Protein AF-B6A8F8-F1 (afdb_monomer)

Foldseek 3Di:
DADEDPDVVVVVVLCPD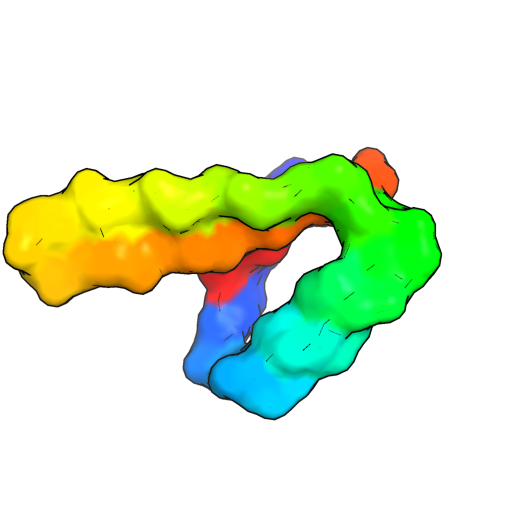PQFDDWDWDDDPVDIDTWTDGPPYIYD

Secondary structure (DSSP, 8-state):
-EE----HHHHHHHHTSTT--EEEEEE-SS-EEEEEE-SS-EE-

Structure (mmCIF, N/CA/C/O backbone):
data_AF-B6A8F8-F1
#
_entry.id   AF-B6A8F8-F1
#
loop_
_atom_site.group_PDB
_atom_site.id
_atom_site.type_symbol
_atom_site.label_atom_id
_atom_site.label_alt_id
_atom_site.label_comp_id
_atom_site.label_asym_id
_atom_site.label_entity_id
_atom_site.label_seq_id
_atom_site.pdbx_PDB_ins_code
_atom_site.Cartn_x
_atom_site.Cartn_y
_atom_site.Cartn_z
_atom_site.occupancy
_atom_site.B_iso_or_equiv
_atom_site.auth_seq_id
_atom_site.auth_comp_id
_atom_site.auth_asym_id
_atom_site.auth_atom_id
_atom_site.pdbx_PDB_model_num
ATOM 1 N N . MET A 1 1 ? -5.149 13.284 0.089 1.00 81.56 1 MET A N 1
ATOM 2 C CA . MET A 1 1 ? -3.776 13.416 -0.444 1.00 81.56 1 MET A CA 1
ATOM 3 C C . MET A 1 1 ? -3.123 12.041 -0.510 1.00 81.56 1 MET A C 1
ATOM 5 O O . MET A 1 1 ? -3.226 11.311 0.474 1.00 81.56 1 MET A O 1
ATOM 9 N N . PRO A 1 2 ? -2.545 11.645 -1.652 1.00 89.00 2 PRO A N 1
ATOM 10 C CA . PRO A 1 2 ? -1.791 10.400 -1.773 1.00 89.00 2 PRO A CA 1
ATOM 11 C C . PRO A 1 2 ? -0.445 10.505 -1.042 1.00 89.00 2 PRO A C 1
ATOM 13 O O . PRO A 1 2 ? 0.107 11.597 -0.931 1.00 89.00 2 PRO A O 1
ATOM 16 N N . ARG A 1 3 ? 0.073 9.381 -0.547 1.00 94.06 3 ARG A N 1
ATOM 17 C CA . ARG A 1 3 ? 1.436 9.260 -0.014 1.00 94.06 3 ARG A CA 1
ATOM 18 C C . ARG A 1 3 ? 2.138 8.106 -0.717 1.00 94.06 3 ARG A C 1
ATOM 20 O O . ARG A 1 3 ? 1.523 7.068 -0.919 1.00 94.06 3 ARG A O 1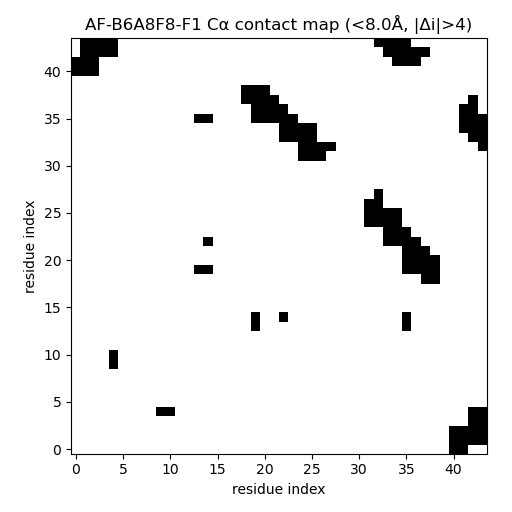
ATOM 27 N N . GLU A 1 4 ? 3.397 8.285 -1.070 1.00 94.69 4 GLU A N 1
ATOM 28 C CA . GLU A 1 4 ? 4.221 7.224 -1.652 1.00 94.69 4 GLU A CA 1
ATOM 29 C C . GLU A 1 4 ? 4.938 6.445 -0.545 1.00 94.69 4 GLU A C 1
ATOM 31 O O . GLU A 1 4 ? 5.343 7.029 0.467 1.00 94.69 4 GLU A O 1
ATOM 36 N N . ILE A 1 5 ? 5.070 5.131 -0.723 1.00 93.88 5 ILE A N 1
ATOM 37 C CA . ILE A 1 5 ? 5.907 4.273 0.115 1.00 93.88 5 ILE A CA 1
ATOM 38 C C . ILE A 1 5 ? 7.090 3.797 -0.727 1.00 93.88 5 ILE A C 1
ATOM 40 O O . ILE A 1 5 ? 6.903 3.160 -1.757 1.00 93.88 5 ILE A O 1
ATOM 44 N N . LYS A 1 6 ? 8.313 4.075 -0.266 1.00 94.50 6 LYS A N 1
ATOM 45 C CA . LYS A 1 6 ? 9.540 3.660 -0.967 1.00 94.50 6 LYS A CA 1
ATOM 46 C C . LYS A 1 6 ? 10.006 2.258 -0.573 1.00 94.50 6 LYS A C 1
ATOM 48 O O . LYS A 1 6 ? 10.516 1.527 -1.413 1.00 94.50 6 LYS A O 1
ATOM 53 N N . ASP A 1 7 ? 9.788 1.872 0.684 1.00 95.69 7 ASP A N 1
ATOM 54 C CA . ASP A 1 7 ? 10.249 0.594 1.227 1.00 95.69 7 ASP A CA 1
ATOM 55 C C . ASP A 1 7 ? 9.139 -0.454 1.311 1.00 95.69 7 ASP A C 1
ATOM 57 O O . ASP A 1 7 ? 8.068 -0.233 1.884 1.00 95.69 7 ASP A O 1
ATOM 61 N N . ILE A 1 8 ? 9.438 -1.670 0.851 1.00 93.81 8 ILE A N 1
ATOM 62 C CA . ILE A 1 8 ? 8.475 -2.779 0.870 1.00 93.81 8 ILE A CA 1
ATOM 63 C C . ILE A 1 8 ? 8.076 -3.210 2.291 1.00 93.81 8 ILE A C 1
ATOM 65 O O . ILE A 1 8 ? 6.951 -3.654 2.518 1.00 93.81 8 ILE A O 1
ATOM 69 N N . LYS A 1 9 ? 8.964 -3.038 3.279 1.00 95.81 9 LYS A N 1
ATOM 70 C CA . LYS A 1 9 ? 8.661 -3.354 4.686 1.00 95.81 9 LYS A CA 1
ATOM 71 C C . LYS A 1 9 ? 7.544 -2.463 5.233 1.00 95.81 9 LYS A C 1
ATOM 73 O O . LYS A 1 9 ? 6.613 -2.957 5.865 1.00 95.81 9 LYS A O 1
ATOM 78 N N . ASP A 1 10 ? 7.610 -1.165 4.947 1.00 94.31 10 ASP A N 1
ATOM 79 C CA . ASP A 1 10 ? 6.592 -0.194 5.357 1.00 94.31 10 ASP A CA 1
ATOM 80 C C . ASP A 1 10 ? 5.263 -0.438 4.619 1.00 94.31 10 ASP A C 1
ATOM 82 O O . ASP A 1 10 ? 4.184 -0.352 5.212 1.00 94.31 10 ASP A O 1
ATOM 86 N N . PHE A 1 11 ? 5.327 -0.869 3.353 1.00 94.44 11 PHE A N 1
ATOM 87 C CA . PHE A 1 11 ? 4.148 -1.316 2.610 1.00 94.44 11 PHE A CA 1
ATOM 88 C C . PHE A 1 11 ? 3.444 -2.489 3.305 1.00 94.44 11 PHE A C 1
ATOM 90 O O . PHE A 1 11 ? 2.238 -2.416 3.549 1.00 94.44 11 PHE A O 1
ATOM 97 N N . LEU A 1 12 ? 4.180 -3.541 3.679 1.00 94.38 12 LEU A N 1
ATOM 98 C CA . LEU A 1 12 ? 3.610 -4.716 4.347 1.00 94.38 12 LEU A CA 1
ATOM 99 C C . LEU A 1 12 ? 2.997 -4.366 5.709 1.00 94.38 12 LEU A C 1
ATOM 101 O O . LEU A 1 12 ? 1.917 -4.857 6.042 1.00 94.38 12 LEU A O 1
ATOM 105 N N . LEU A 1 13 ? 3.640 -3.481 6.476 1.00 94.56 13 LEU A N 1
ATOM 106 C CA . LEU A 1 13 ? 3.092 -2.997 7.743 1.00 94.56 13 LEU A CA 1
ATOM 107 C C . LEU A 1 13 ? 1.785 -2.227 7.532 1.00 94.56 13 LEU A C 1
ATOM 109 O O . LEU A 1 13 ? 0.810 -2.474 8.240 1.00 94.56 13 LEU A O 1
ATOM 113 N N . LYS A 1 14 ? 1.725 -1.336 6.536 1.00 92.81 14 LYS A N 1
ATOM 114 C CA . LYS A 1 14 ? 0.518 -0.550 6.242 1.00 92.81 14 LYS A CA 1
ATOM 115 C C . LYS A 1 14 ? -0.616 -1.383 5.657 1.00 92.81 14 LYS A C 1
ATOM 117 O O . LYS A 1 14 ? -1.766 -1.150 6.019 1.00 92.81 14 LYS A O 1
ATOM 122 N N . ALA A 1 15 ? -0.305 -2.365 4.815 1.00 93.44 15 ALA A N 1
ATOM 123 C CA . ALA A 1 15 ? -1.290 -3.271 4.232 1.00 93.44 15 ALA A CA 1
ATOM 124 C C . ALA A 1 15 ? -1.986 -4.148 5.289 1.00 93.44 15 ALA A C 1
ATOM 126 O O . ALA A 1 15 ? -3.148 -4.500 5.111 1.00 93.44 15 ALA A O 1
ATOM 127 N N . ARG A 1 16 ? -1.306 -4.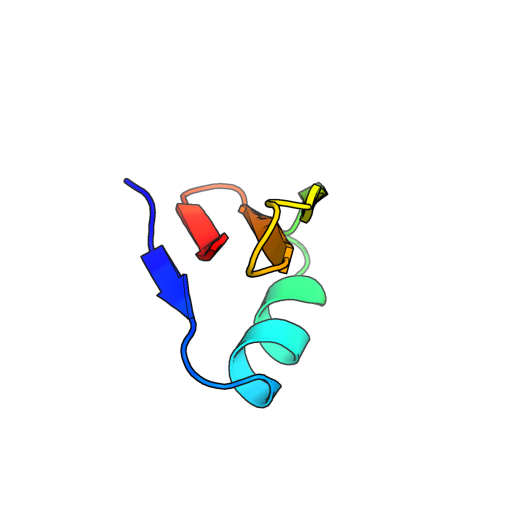465 6.402 1.00 94.50 16 ARG A N 1
ATOM 128 C CA . ARG A 1 16 ? -1.867 -5.255 7.514 1.00 94.50 16 ARG A CA 1
ATOM 129 C C . ARG A 1 16 ? -2.636 -4.431 8.550 1.00 94.50 16 ARG A C 1
ATOM 131 O O . ARG A 1 16 ? -3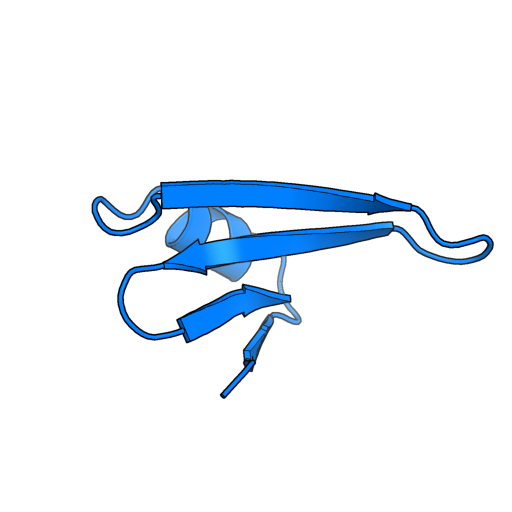.213 -5.012 9.468 1.00 94.50 16 ARG A O 1
ATOM 138 N N . ARG A 1 17 ? -2.642 -3.097 8.462 1.00 94.50 17 ARG A N 1
ATOM 139 C CA . ARG A 1 17 ? -3.359 -2.265 9.439 1.00 94.50 17 ARG A CA 1
ATOM 140 C C . ARG A 1 17 ? -4.869 -2.491 9.347 1.00 94.50 17 ARG A C 1
ATOM 142 O O . ARG A 1 17 ? -5.423 -2.599 8.260 1.00 94.50 17 ARG A O 1
ATOM 149 N N . LYS A 1 18 ? -5.552 -2.432 10.494 1.00 95.19 18 LYS A N 1
ATOM 150 C CA . LYS A 1 18 ? -7.019 -2.572 10.602 1.00 95.19 18 LYS A CA 1
ATOM 151 C C . LYS A 1 18 ? -7.804 -1.555 9.759 1.00 95.19 18 LYS A C 1
ATOM 153 O O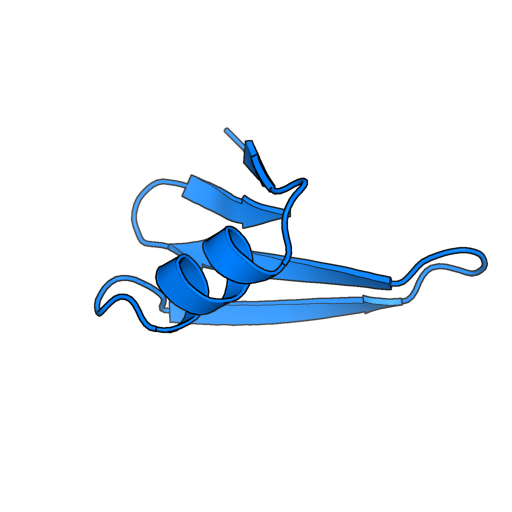 . LYS A 1 18 ? -8.946 -1.804 9.396 1.00 95.19 18 LYS A O 1
ATOM 158 N N . ASP A 1 19 ? -7.218 -0.395 9.470 1.00 93.25 19 ASP A N 1
ATOM 159 C CA . ASP A 1 19 ? -7.849 0.660 8.674 1.00 93.25 19 ASP A CA 1
ATOM 160 C C . ASP A 1 19 ? -7.615 0.522 7.161 1.00 93.25 19 ASP A C 1
ATOM 162 O O . ASP A 1 19 ? -8.150 1.331 6.395 1.00 93.25 19 ASP A O 1
ATOM 166 N N . ALA A 1 20 ? -6.825 -0.463 6.718 1.00 94.38 20 ALA A N 1
ATOM 167 C CA . ALA A 1 20 ? -6.669 -0.792 5.308 1.00 94.38 20 ALA A CA 1
ATOM 168 C C . ALA A 1 20 ? -7.954 -1.457 4.791 1.00 94.38 20 ALA A C 1
ATOM 170 O O . ALA A 1 20 ? -8.389 -2.489 5.290 1.00 94.38 20 ALA A O 1
ATOM 171 N N . LYS A 1 21 ? -8.581 -0.835 3.789 1.00 94.75 21 LYS A N 1
ATOM 172 C CA . LYS A 1 21 ? -9.888 -1.247 3.254 1.00 94.75 21 LYS A CA 1
ATOM 173 C C . LYS A 1 21 ? -9.777 -2.045 1.962 1.00 94.75 21 LYS A C 1
ATOM 175 O O . LYS A 1 21 ? -10.591 -2.919 1.706 1.00 94.75 21 LYS A O 1
ATOM 180 N N . SER A 1 22 ? -8.832 -1.686 1.096 1.00 93.62 22 SER A N 1
ATOM 181 C CA . SER A 1 22 ? -8.639 -2.355 -0.194 1.00 93.62 22 SER A CA 1
ATOM 182 C C . SER A 1 22 ? -7.248 -2.095 -0.753 1.00 93.62 22 SER A C 1
ATOM 184 O O . SER A 1 22 ? -6.625 -1.073 -0.451 1.00 93.62 22 SER A O 1
ATOM 186 N N . VAL A 1 23 ? -6.791 -3.004 -1.610 1.00 94.69 23 VAL A N 1
ATOM 187 C CA . VAL A 1 23 ? -5.570 -2.846 -2.400 1.00 94.69 23 VAL A CA 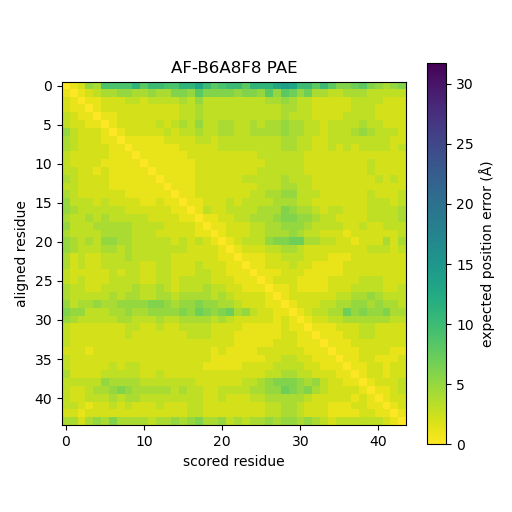1
ATOM 188 C C . VAL A 1 23 ? -5.950 -2.902 -3.873 1.00 94.69 23 VAL A C 1
ATOM 190 O O . VAL A 1 23 ? -6.610 -3.840 -4.312 1.00 94.69 23 VAL A O 1
ATOM 193 N N . LYS A 1 24 ? -5.548 -1.892 -4.647 1.00 95.31 24 LYS A N 1
ATOM 194 C CA . LYS A 1 24 ? -5.694 -1.880 -6.105 1.00 95.31 24 LYS A CA 1
ATOM 195 C C . LYS A 1 24 ? -4.325 -2.012 -6.750 1.00 95.31 24 LYS A C 1
ATOM 197 O O . LYS A 1 24 ? -3.471 -1.147 -6.574 1.00 95.31 24 LYS A O 1
ATOM 202 N N . ILE A 1 25 ? -4.143 -3.062 -7.538 1.00 96.31 25 ILE A N 1
ATOM 203 C CA . ILE A 1 25 ? -2.919 -3.285 -8.305 1.00 96.31 25 ILE A CA 1
ATOM 204 C C . ILE A 1 25 ? -3.105 -2.623 -9.668 1.00 96.31 25 ILE A C 1
ATOM 206 O O . ILE A 1 25 ? -3.947 -3.043 -10.459 1.00 96.31 25 ILE A O 1
ATOM 210 N N . LYS A 1 26 ? -2.342 -1.563 -9.943 1.00 95.75 26 LYS A N 1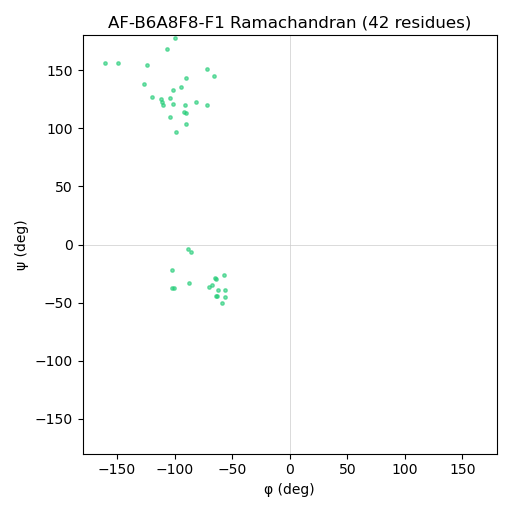
ATOM 211 C CA . LYS A 1 26 ? -2.330 -0.907 -11.253 1.00 95.75 26 LYS A CA 1
ATOM 212 C C . LYS A 1 26 ? -1.060 -1.297 -11.990 1.00 95.75 26 LYS A C 1
ATOM 214 O O . LYS A 1 26 ? 0.019 -0.834 -11.634 1.00 95.75 26 LYS A O 1
ATOM 219 N N . LYS A 1 27 ? -1.209 -2.111 -13.030 1.00 97.50 27 LYS A N 1
ATOM 220 C CA . LYS A 1 27 ? -0.135 -2.415 -13.976 1.00 97.50 27 LYS A CA 1
ATOM 221 C C . LYS A 1 27 ? -0.045 -1.275 -14.994 1.00 97.50 27 LYS A C 1
ATOM 223 O O . LYS A 1 27 ? -1.050 -0.926 -15.613 1.00 97.50 27 LYS A O 1
ATOM 228 N N . ASN A 1 28 ? 1.123 -0.661 -15.103 1.00 96.25 28 ASN A N 1
ATOM 229 C CA . ASN A 1 28 ? 1.518 0.204 -16.211 1.00 96.25 28 ASN A CA 1
ATOM 230 C C . ASN A 1 28 ? 2.541 -0.570 -17.067 1.00 96.25 28 ASN A C 1
ATOM 232 O O . ASN A 1 28 ? 3.031 -1.602 -16.608 1.00 96.25 28 ASN A O 1
ATOM 236 N N . PRO A 1 29 ? 2.884 -0.094 -18.276 1.00 97.44 29 PRO A N 1
ATOM 237 C CA . PRO A 1 29 ? 3.843 -0.786 -19.140 1.00 97.44 29 PRO A CA 1
ATOM 238 C C . PRO A 1 29 ? 5.210 -1.041 -18.482 1.00 97.44 29 PRO A C 1
ATOM 240 O O . PRO A 1 29 ? 5.763 -2.121 -18.631 1.00 97.44 29 PRO A O 1
ATOM 243 N N . GLU A 1 30 ? 5.718 -0.081 -17.702 1.00 97.44 30 GLU A N 1
ATOM 244 C CA . GLU A 1 30 ? 7.064 -0.149 -17.101 1.00 97.44 30 GLU A CA 1
ATOM 245 C C . GLU A 1 30 ? 7.066 -0.525 -15.614 1.00 97.44 30 GLU A C 1
ATOM 247 O O . GLU A 1 30 ? 8.081 -0.950 -15.070 1.00 97.44 30 GLU A O 1
ATOM 252 N N . ASN A 1 31 ? 5.947 -0.324 -14.915 1.00 95.44 31 ASN A N 1
ATOM 253 C CA . ASN A 1 31 ? 5.879 -0.537 -13.472 1.00 95.44 31 ASN A CA 1
ATOM 254 C C . ASN A 1 31 ? 4.495 -0.976 -13.003 1.00 95.44 31 ASN A C 1
ATOM 256 O O . ASN A 1 31 ? 3.467 -0.689 -13.616 1.00 95.44 31 ASN A O 1
ATOM 260 N N . VAL A 1 32 ? 4.467 -1.637 -11.851 1.00 95.88 32 VAL A N 1
ATOM 261 C CA . VAL A 1 32 ? 3.237 -2.010 -11.156 1.00 95.88 32 VAL A CA 1
ATOM 262 C C . VAL A 1 32 ? 3.146 -1.197 -9.872 1.00 95.88 32 VAL A C 1
ATOM 264 O O . VAL A 1 32 ? 4.060 -1.216 -9.056 1.00 95.88 32 VAL A O 1
ATOM 267 N N . LYS A 1 33 ? 2.036 -0.478 -9.686 1.00 95.31 33 LYS A N 1
ATOM 268 C CA . LYS A 1 33 ? 1.765 0.310 -8.477 1.00 95.31 33 LYS A CA 1
ATOM 269 C C . LYS A 1 33 ? 0.749 -0.405 -7.597 1.00 95.31 33 LYS A C 1
ATOM 271 O O . LYS A 1 33 ? -0.360 -0.706 -8.0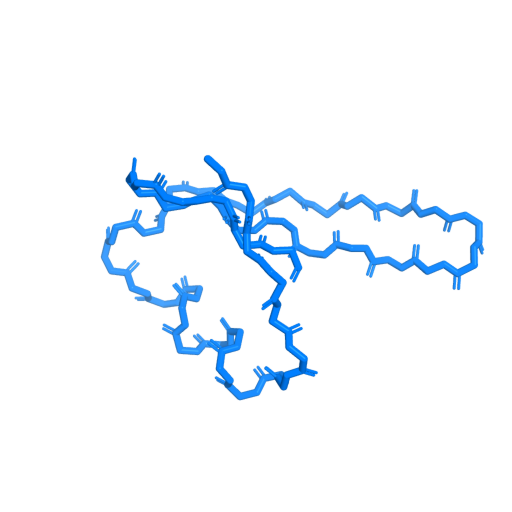53 1.00 95.31 33 LYS A O 1
ATOM 276 N N . PHE A 1 34 ? 1.099 -0.621 -6.333 1.00 96.00 34 PHE A N 1
ATOM 277 C CA . PHE A 1 34 ? 0.237 -1.258 -5.340 1.00 96.00 34 PHE A CA 1
ATOM 278 C C . PHE A 1 34 ? -0.434 -0.191 -4.482 1.00 96.00 34 PHE A C 1
ATOM 280 O O . PHE A 1 34 ? 0.128 0.316 -3.519 1.00 96.00 34 PHE A O 1
ATOM 287 N N . LYS A 1 35 ? -1.670 0.162 -4.835 1.00 95.69 35 LYS A N 1
ATOM 288 C CA . LYS A 1 35 ? -2.383 1.260 -4.187 1.00 95.69 35 LYS A CA 1
ATOM 289 C C . LYS A 1 35 ? -3.186 0.752 -2.991 1.00 95.69 35 LYS A C 1
ATOM 291 O O . LYS A 1 35 ? -4.254 0.172 -3.186 1.00 95.69 35 LYS A O 1
ATOM 296 N N . VAL A 1 36 ? -2.717 0.988 -1.768 1.00 95.81 36 VAL A N 1
ATOM 297 C CA . VAL A 1 36 ? -3.419 0.608 -0.527 1.00 95.81 36 VAL A CA 1
ATOM 298 C C . VAL A 1 36 ? -4.306 1.760 -0.066 1.00 95.81 36 VAL A C 1
ATOM 300 O O . VAL A 1 36 ? -3.831 2.863 0.215 1.00 95.81 36 VAL A O 1
ATOM 303 N N . ARG A 1 37 ? -5.617 1.522 0.035 1.00 95.56 37 ARG A N 1
ATOM 304 C CA . ARG A 1 37 ? -6.567 2.501 0.566 1.00 95.56 37 ARG A CA 1
ATOM 305 C C . ARG A 1 37 ? -6.753 2.303 2.065 1.00 95.56 37 ARG A C 1
ATOM 307 O O . ARG A 1 37 ? -7.372 1.329 2.481 1.00 95.56 37 ARG A O 1
ATOM 314 N N . CYS A 1 38 ? -6.319 3.284 2.849 1.00 94.56 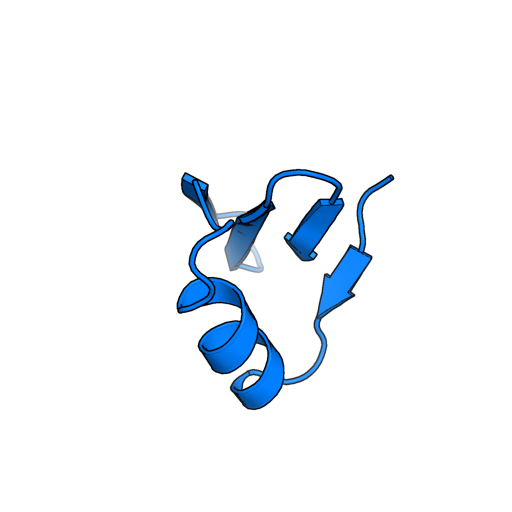38 CYS A N 1
ATOM 315 C CA . CYS A 1 38 ? -6.644 3.397 4.268 1.00 94.56 38 CYS A CA 1
ATOM 316 C C . CYS A 1 38 ? -7.784 4.408 4.488 1.00 94.56 38 CYS A C 1
ATOM 318 O O . CYS A 1 38 ? -8.269 5.050 3.546 1.00 94.56 38 CYS A O 1
ATOM 320 N N . SER A 1 39 ? -8.219 4.579 5.738 1.00 92.56 39 SER A N 1
ATOM 321 C CA . SER A 1 39 ? -9.294 5.519 6.095 1.00 92.56 39 SER A CA 1
ATOM 322 C C . SER A 1 39 ? -9.005 6.958 5.655 1.00 92.56 39 SER A C 1
ATOM 324 O O . SER A 1 39 ? -9.867 7.598 5.055 1.00 92.56 39 SER A O 1
ATOM 326 N N . ARG A 1 40 ? -7.780 7.449 5.895 1.00 91.56 40 ARG A N 1
ATOM 327 C CA . ARG A 1 40 ? -7.395 8.850 5.638 1.00 91.56 40 ARG A CA 1
ATOM 328 C C . ARG A 1 40 ? -6.568 9.048 4.367 1.00 91.56 40 ARG A C 1
ATOM 330 O O . ARG A 1 40 ? -6.730 10.052 3.676 1.00 91.56 40 ARG A O 1
ATOM 337 N N . PHE A 1 41 ? -5.678 8.109 4.058 1.00 93.56 41 PHE A N 1
ATOM 338 C CA . PHE A 1 41 ? -4.707 8.246 2.973 1.00 93.56 41 PHE A CA 1
ATOM 339 C C . PHE A 1 41 ? -4.804 7.096 1.970 1.00 93.56 41 PHE A C 1
ATOM 341 O O . PHE A 1 41 ? -5.240 5.991 2.292 1.00 93.56 41 PHE A O 1
ATOM 348 N N . LEU A 1 42 ? -4.387 7.389 0.741 1.00 93.62 42 LEU A N 1
ATOM 349 C CA . LEU A 1 42 ? -4.072 6.389 -0.270 1.00 93.62 42 LEU A CA 1
ATOM 350 C C . LEU A 1 42 ? -2.549 6.258 -0.307 1.00 93.62 42 LEU A C 1
ATOM 352 O O . LEU A 1 42 ? -1.878 7.259 -0.558 1.00 93.62 42 LEU A O 1
ATOM 356 N N . TYR A 1 43 ? -2.038 5.060 -0.049 1.00 93.94 43 TYR A N 1
ATOM 357 C CA . TYR A 1 43 ? -0.621 4.747 -0.175 1.00 93.94 43 TYR A CA 1
ATOM 358 C C . TYR A 1 43 ? -0.343 4.156 -1.558 1.00 93.94 43 TYR A C 1
ATOM 360 O O . TYR A 1 43 ? -1.143 3.349 -2.035 1.00 93.94 43 TYR A O 1
ATOM 368 N N . LEU A 1 44 ? 0.726 4.613 -2.209 1.00 91.25 44 LEU A N 1
ATOM 369 C CA . LEU A 1 44 ? 1.140 4.244 -3.567 1.00 91.25 44 LEU A CA 1
ATOM 370 C C . LEU A 1 44 ? 2.486 3.529 -3.559 1.00 91.25 44 LEU A C 1
ATOM 372 O O . LEU A 1 44 ? 3.320 3.923 -2.711 1.00 91.25 44 LEU A O 1
#

InterPro domains:
  IPR002675 Large ribosomal subunit protein eL38 [PF01781] (2-43)
  IPR002675 Large ribosomal subunit protein eL38 [PTHR10965] (1-43)
  IPR038464 Large ribosomal subunit protein eL38 superfamily [G3DSA:3.30.720.90] (1-44)

pLDDT: mean 94.29, std 2.51, range [81.56, 97.5]

Sequence (44 aa):
MPREIKDIKDFLLKARRKDAKSVKIKKNPENVKFKVRCSRFLYL

Solvent-accessible surface area (backbone atoms only — not comparable to full-atom values): 2690 Å² total; per-residue (Å²): 110,76,44,81,60,90,50,69,69,60,46,55,57,53,66,69,36,91,55,44,76,51,76,49,79,45,78,51,99,89,50,74,45,61,34,38,34,38,83,82,40,38,38,63

Organism: Helicoverpa armigera (NCBI:txid29058)

Nearest PDB structures (foldseek):
  7nwi-assembly1_k  TM=9.838E-01  e=1.064E-04  Oryctolagus cuniculus
  9cai-assembly1_Ck  TM=1.004E+00  e=4.212E-04  Caenorhabditis elegans
  8ipb-assembly1_NB  TM=9.846E-01  e=1.267E-03  Triticum aestivum
  3jcs-assembly1_k  TM=9.375E-01  e=8.383E-04  Leishmania donovani
  6zj3-assembly1_Lz  TM=9.814E-01  e=4.373E-03  Euglena gracilis

Mean predicted aligned error: 2.65 Å

Radius of gyration: 10.18 Å; Cα contacts (8 Å, |Δi|>4): 64; chains: 1; bounding box: 20×19×30 Å